Protein AF-A0A928HRP2-F1 (afdb_monomer)

Mean predicted aligned error: 11.02 Å

Foldseek 3Di:
DDDDDDDPPPPPPPDPDDPDDDWAFDDKDDQDWDWDPCVDPVPIWIKGWMWTQTPVGIWIWIDGPNDIDTPDGDD

Sequence (75 aa):
MREARAASGQKEVGGQQAPHSQWRILDFAGPWVIEQHWWDPHSAQRRAWLQIAVDAGAVLVYAEAGQWWEAGSYA

Secondary structure (DSSP, 8-state):
-PPP------------PPP-----EEEEEEEEEEEESTT-TTT-EEEEEEEEEETTEEEEEEEETTEEEEEEEE-

Nearest PDB structures (foldseek):
  4q28-assembly4_D  TM=5.776E-01  e=2.982E+00  Homo sapiens
  6zuk-assembly2_F  TM=5.916E-01  e=9.745E+00  Ralstonia solanacearum
  5elu-assembly1_A  TM=5.168E-01  e=7.690E+00  synthetic construct

Structure (mmCIF, N/CA/C/O backbone):
data_AF-A0A928HRP2-F1
#
_entry.id   AF-A0A928HRP2-F1
#
loop_
_atom_site.group_PDB
_atom_site.id
_atom_site.type_symbol
_atom_site.label_atom_id
_atom_site.label_alt_id
_atom_site.label_comp_id
_atom_site.label_asym_id
_atom_site.label_entity_id
_atom_site.label_seq_id
_atom_site.pdbx_PDB_ins_code
_atom_site.Cartn_x
_atom_site.Cartn_y
_atom_site.Cartn_z
_atom_site.occupancy
_atom_site.B_iso_or_equiv
_atom_site.auth_seq_id
_atom_site.auth_comp_id
_atom_site.auth_asym_id
_atom_site.auth_atom_id
_atom_site.pdbx_PDB_model_num
ATOM 1 N N . MET A 1 1 ? -45.365 13.086 18.750 1.00 39.00 1 MET A N 1
ATOM 2 C CA . MET A 1 1 ? -44.326 14.042 18.311 1.00 39.00 1 MET A CA 1
ATOM 3 C C . MET A 1 1 ? -43.810 13.521 16.975 1.00 39.00 1 MET A C 1
ATOM 5 O O . MET A 1 1 ? -43.427 12.364 16.925 1.00 39.00 1 MET A O 1
ATOM 9 N N . ARG A 1 2 ? -44.012 14.262 15.878 1.00 35.59 2 ARG A N 1
ATOM 10 C CA . ARG A 1 2 ? -43.769 13.796 14.498 1.00 35.59 2 ARG A CA 1
ATOM 11 C C . ARG A 1 2 ? -42.274 13.882 14.177 1.00 35.59 2 ARG A C 1
ATOM 13 O O . ARG A 1 2 ? -41.712 14.965 14.297 1.00 35.59 2 ARG A O 1
ATOM 20 N N . GLU A 1 3 ? -41.663 12.780 13.756 1.00 32.00 3 GLU A N 1
ATOM 21 C CA . GLU A 1 3 ? -40.296 12.774 13.229 1.00 32.00 3 GLU A CA 1
ATOM 22 C C . GLU A 1 3 ? -40.307 13.298 11.789 1.00 32.00 3 GLU A C 1
ATOM 24 O O . GLU A 1 3 ? -40.991 12.770 10.908 1.00 32.00 3 GLU A O 1
ATOM 29 N N . ALA A 1 4 ? -39.593 14.400 11.565 1.00 34.50 4 ALA A N 1
ATOM 30 C CA . ALA A 1 4 ? -39.395 14.980 10.250 1.00 34.50 4 ALA A CA 1
ATOM 31 C C . ALA A 1 4 ? -38.340 14.162 9.493 1.00 34.50 4 ALA A C 1
ATOM 33 O O . ALA A 1 4 ? -37.187 14.064 9.907 1.00 34.50 4 ALA A O 1
ATOM 34 N N . ARG A 1 5 ? -38.744 13.585 8.359 1.00 37.50 5 ARG A N 1
ATOM 35 C CA . ARG A 1 5 ? -37.860 12.937 7.389 1.00 37.50 5 ARG A CA 1
ATOM 36 C C . ARG A 1 5 ? -36.923 13.996 6.798 1.00 37.50 5 ARG A C 1
ATOM 38 O O . ARG A 1 5 ? -37.350 14.799 5.971 1.00 37.50 5 ARG A O 1
ATOM 45 N N . ALA A 1 6 ? -35.662 14.008 7.223 1.00 37.97 6 ALA A N 1
ATOM 46 C CA . ALA A 1 6 ? -34.630 14.820 6.590 1.00 37.97 6 ALA A CA 1
ATOM 47 C C . ALA A 1 6 ? -34.341 14.254 5.192 1.00 37.97 6 ALA A C 1
ATOM 49 O O . ALA A 1 6 ? -33.939 13.100 5.035 1.00 37.97 6 ALA A O 1
ATOM 50 N N . ALA A 1 7 ? -34.610 15.061 4.168 1.00 37.75 7 ALA A N 1
ATOM 51 C CA . ALA A 1 7 ? -34.271 14.763 2.789 1.00 37.75 7 ALA A CA 1
ATOM 52 C C . ALA A 1 7 ? -32.744 14.659 2.655 1.00 37.75 7 ALA A C 1
ATOM 54 O O . ALA A 1 7 ? -32.030 15.646 2.827 1.00 37.75 7 ALA A O 1
ATOM 55 N N . SER A 1 8 ? -32.244 13.459 2.356 1.00 38.94 8 SER A N 1
ATOM 56 C CA . SER A 1 8 ? -3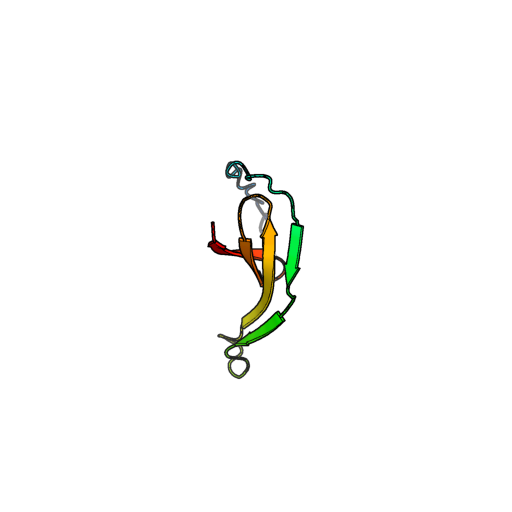0.854 13.256 1.955 1.00 38.94 8 SER A CA 1
ATOM 57 C C . SER A 1 8 ? -30.705 13.772 0.524 1.00 38.94 8 SER A C 1
ATOM 59 O O . SER A 1 8 ? -30.959 13.064 -0.447 1.00 38.94 8 SER A O 1
ATOM 61 N N . GLY A 1 9 ? -30.390 15.059 0.396 1.00 37.12 9 GLY A N 1
ATOM 62 C CA . GLY A 1 9 ? -29.908 15.627 -0.852 1.00 37.12 9 GLY A CA 1
ATOM 63 C C . GLY A 1 9 ? -28.486 15.135 -1.076 1.00 37.12 9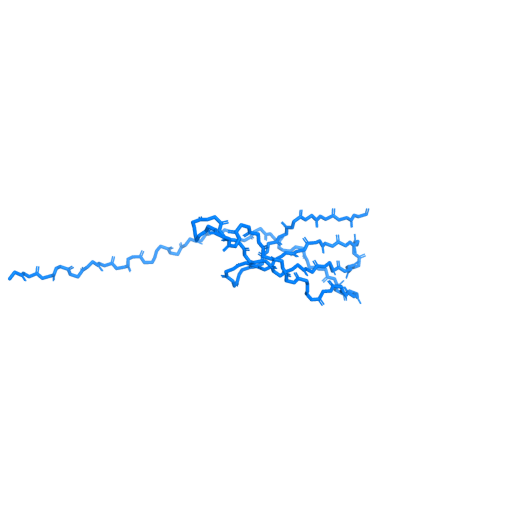 GLY A C 1
ATOM 64 O O . GLY A 1 9 ? -27.540 15.746 -0.583 1.00 37.12 9 GLY A O 1
ATOM 65 N N . GLN A 1 10 ? -28.332 14.022 -1.793 1.00 41.22 10 GLN A N 1
ATOM 66 C CA . GLN A 1 10 ? -27.053 13.668 -2.397 1.00 41.22 10 GLN A CA 1
ATOM 67 C C . GLN A 1 10 ? -26.705 14.772 -3.393 1.00 41.22 10 GLN A C 1
ATOM 69 O O . GLN A 1 10 ? -27.253 14.849 -4.489 1.00 41.22 10 GLN A O 1
ATOM 74 N N . LYS A 1 11 ? -25.820 15.678 -2.981 1.00 42.84 11 LYS A N 1
ATOM 75 C CA . LYS A 1 11 ? -25.175 16.601 -3.901 1.00 42.84 11 LYS A CA 1
ATOM 76 C C . LYS A 1 11 ? -24.135 15.778 -4.649 1.00 42.84 11 LYS A C 1
ATOM 78 O O . LYS A 1 11 ? -23.084 15.474 -4.091 1.00 42.84 11 LYS A O 1
ATOM 83 N N . GLU A 1 12 ? -24.452 15.379 -5.877 1.00 42.50 12 GLU A N 1
ATOM 84 C CA . GLU A 1 12 ? -23.454 14.879 -6.818 1.00 42.50 12 GLU A CA 1
ATOM 85 C C . GLU A 1 12 ? -22.390 15.968 -6.963 1.00 42.50 12 GLU A C 1
ATOM 87 O O . GLU A 1 12 ? -22.608 17.024 -7.564 1.00 42.50 12 GLU A O 1
ATOM 92 N N . VAL A 1 13 ? -21.248 15.762 -6.312 1.00 51.44 13 VAL A N 1
ATOM 93 C CA . VAL A 1 13 ? -20.084 16.616 -6.499 1.00 51.44 13 VAL A CA 1
ATOM 94 C C . VAL A 1 13 ? -19.500 16.207 -7.841 1.00 51.44 13 VAL A C 1
ATOM 96 O O . VAL A 1 13 ? -18.636 15.340 -7.919 1.00 51.44 13 VAL A O 1
ATOM 99 N N . GLY A 1 14 ? -20.014 16.824 -8.906 1.00 42.78 14 GLY A N 1
ATOM 100 C CA . GLY A 1 14 ? -19.374 16.886 -10.214 1.00 42.78 14 GLY A CA 1
ATOM 101 C C . GLY A 1 14 ? -18.073 17.679 -10.111 1.00 42.78 14 GLY A C 1
ATOM 102 O O . GLY A 1 14 ? -17.966 18.791 -10.618 1.00 42.78 14 GLY A O 1
ATOM 103 N N . GLY A 1 15 ? -17.104 17.141 -9.375 1.00 41.16 15 GLY A N 1
ATOM 104 C CA . GLY A 1 15 ? -15.717 17.544 -9.479 1.00 41.16 15 GLY A CA 1
ATOM 105 C C . GLY A 1 15 ? -15.163 16.850 -10.707 1.00 41.16 15 GLY A C 1
ATOM 106 O O . GLY A 1 15 ? -15.131 15.622 -10.748 1.00 41.16 15 GLY A O 1
ATOM 107 N N . GLN A 1 16 ? -14.772 17.629 -11.712 1.00 44.75 16 GLN A N 1
ATOM 108 C CA . GLN A 1 16 ? -13.992 17.145 -12.843 1.00 44.75 16 GLN A CA 1
ATOM 109 C C . GLN A 1 16 ? -12.825 16.318 -12.281 1.00 44.75 16 GLN A C 1
ATOM 111 O O . GLN A 1 16 ? -11.926 16.877 -11.651 1.00 44.75 16 GLN A O 1
ATOM 116 N N . GLN A 1 17 ? -12.870 14.991 -12.431 1.00 50.91 17 GLN A N 1
ATOM 117 C CA . GLN A 1 17 ? -11.737 14.141 -12.080 1.00 50.91 17 GLN A CA 1
ATOM 118 C C . GLN A 1 17 ? -10.567 14.630 -12.932 1.00 50.91 17 GLN A C 1
ATOM 120 O O . GLN A 1 17 ? -10.679 14.698 -14.159 1.00 50.91 17 GLN A O 1
ATOM 125 N N . ALA A 1 18 ? -9.486 15.070 -12.280 1.00 52.84 18 ALA A N 1
ATOM 126 C CA . ALA A 1 18 ? -8.263 15.425 -12.983 1.00 52.84 18 ALA A CA 1
ATOM 127 C C . ALA A 1 18 ? -7.888 14.249 -13.901 1.00 52.84 18 ALA A C 1
ATOM 129 O O . ALA A 1 18 ? -8.101 13.101 -13.501 1.00 52.84 18 ALA A O 1
ATOM 130 N N . PRO A 1 19 ? -7.391 14.499 -15.124 1.00 54.69 19 PRO A N 1
ATOM 131 C CA . PRO A 1 19 ? -7.038 13.420 -16.035 1.00 54.69 19 PRO A CA 1
ATOM 132 C C . PRO A 1 19 ? -6.106 12.447 -15.312 1.00 54.69 19 PRO A C 1
ATOM 134 O O . PRO A 1 19 ? -5.017 12.823 -14.882 1.00 54.69 19 PRO A O 1
ATOM 137 N N . HIS A 1 20 ? -6.567 11.211 -15.125 1.00 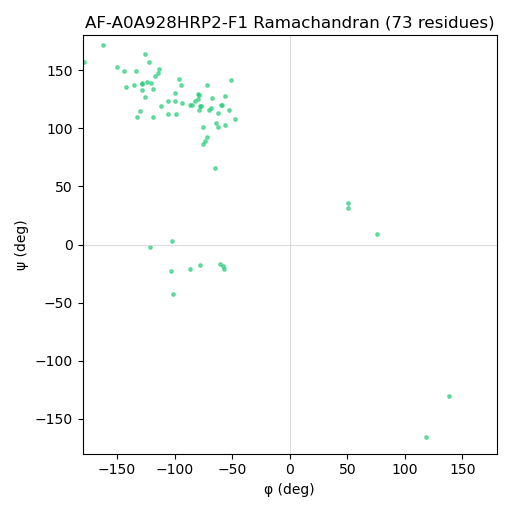63.75 20 HIS A N 1
ATOM 138 C CA . HIS A 1 20 ? -5.740 10.173 -14.538 1.00 63.75 20 HIS A CA 1
ATOM 139 C C . HIS A 1 20 ? -4.670 9.816 -15.564 1.00 63.75 20 HIS A C 1
ATOM 141 O O . HIS A 1 20 ? -4.982 9.325 -16.650 1.00 63.75 20 HIS A O 1
ATOM 147 N N . SER A 1 21 ? -3.408 10.071 -15.232 1.00 71.94 21 SER A N 1
ATOM 148 C CA . SER A 1 21 ? -2.299 9.476 -15.968 1.00 71.94 21 SER A CA 1
ATOM 149 C C . SER A 1 21 ? -2.430 7.960 -15.858 1.00 71.94 21 SER A C 1
ATOM 151 O O . SER A 1 21 ? -2.469 7.411 -14.757 1.00 71.94 21 SER A O 1
ATOM 153 N N . GLN A 1 22 ? -2.560 7.281 -16.995 1.00 84.38 22 GLN A N 1
ATOM 154 C CA . GLN A 1 22 ? -2.574 5.827 -17.030 1.00 84.38 22 GLN A CA 1
ATOM 155 C C . GLN A 1 22 ? -1.130 5.336 -17.117 1.00 84.38 22 GLN A C 1
ATOM 157 O O . GLN A 1 22 ? -0.429 5.650 -18.076 1.00 84.38 22 GLN A O 1
ATOM 162 N N . TRP A 1 23 ? -0.707 4.552 -16.130 1.00 92.00 23 TRP A N 1
ATOM 163 C CA . TRP A 1 23 ? 0.605 3.909 -16.117 1.00 92.00 23 TRP A CA 1
ATOM 164 C C . TRP A 1 23 ? 0.477 2.399 -16.223 1.00 92.00 23 TRP A C 1
ATOM 166 O O . TRP A 1 23 ? -0.503 1.804 -15.756 1.00 92.00 23 TRP A O 1
ATOM 176 N N . ARG A 1 24 ? 1.487 1.759 -16.810 1.00 95.75 24 ARG A N 1
ATOM 177 C CA . ARG A 1 24 ? 1.584 0.302 -16.800 1.00 95.75 24 ARG A CA 1
ATOM 178 C C . ARG A 1 24 ? 2.247 -0.146 -15.505 1.00 95.75 24 ARG A C 1
ATOM 180 O O . ARG A 1 24 ? 3.404 0.179 -15.268 1.00 95.75 24 ARG A O 1
ATOM 187 N N . ILE A 1 25 ? 1.537 -0.945 -14.710 1.00 96.50 25 ILE A N 1
ATOM 188 C CA . ILE A 1 25 ? 2.123 -1.629 -13.550 1.00 96.50 25 ILE A CA 1
ATOM 189 C C . ILE A 1 25 ? 3.113 -2.681 -14.055 1.00 96.50 25 ILE A C 1
ATOM 191 O O . ILE A 1 25 ? 2.764 -3.518 -14.893 1.00 96.50 25 ILE A O 1
ATOM 195 N N . LEU A 1 26 ? 4.343 -2.616 -13.553 1.00 98.19 26 LEU A N 1
ATOM 196 C CA . LEU A 1 26 ? 5.414 -3.555 -13.869 1.00 98.19 26 LEU A CA 1
ATOM 197 C C . LEU A 1 26 ? 5.604 -4.583 -12.754 1.00 98.19 26 LEU A C 1
ATOM 199 O O . LEU A 1 26 ? 5.759 -5.764 -13.048 1.00 98.19 26 LEU A O 1
ATOM 203 N N . ASP A 1 27 ? 5.569 -4.134 -11.499 1.00 98.31 27 ASP A N 1
ATOM 204 C CA . ASP A 1 27 ? 5.707 -4.973 -10.306 1.00 98.31 27 ASP A CA 1
ATOM 205 C C . ASP A 1 27 ? 5.183 -4.229 -9.064 1.00 98.31 27 ASP A C 1
ATOM 207 O O . ASP A 1 27 ? 4.876 -3.033 -9.127 1.00 98.31 27 ASP A O 1
ATOM 211 N N . PHE A 1 28 ? 5.087 -4.909 -7.923 1.00 97.88 28 PHE A N 1
ATOM 212 C CA . PHE A 1 28 ? 4.746 -4.284 -6.649 1.00 97.88 28 PHE A CA 1
ATOM 213 C C . PHE A 1 28 ? 5.374 -4.997 -5.448 1.00 97.88 28 PHE A C 1
ATOM 215 O O . PHE A 1 28 ? 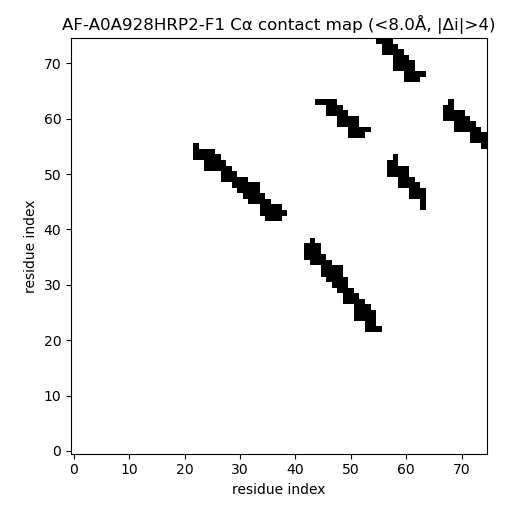5.585 -6.207 -5.440 1.00 97.88 28 PHE A O 1
ATOM 222 N N . ALA A 1 29 ? 5.589 -4.237 -4.377 1.00 98.06 29 ALA A N 1
ATOM 223 C CA . ALA A 1 29 ? 5.955 -4.750 -3.064 1.00 98.06 29 ALA A CA 1
ATOM 224 C C . ALA A 1 29 ? 4.880 -4.371 -2.029 1.00 98.06 29 ALA A C 1
ATOM 226 O O . ALA A 1 29 ? 4.426 -3.225 -1.989 1.00 98.06 29 ALA A O 1
ATOM 227 N N . GLY A 1 30 ? 4.467 -5.336 -1.197 1.00 95.81 30 GLY A N 1
ATOM 228 C CA . GLY A 1 30 ? 3.400 -5.187 -0.195 1.00 95.81 30 GLY A CA 1
ATOM 229 C C . GLY A 1 30 ? 2.203 -6.133 -0.427 1.00 95.81 30 GLY A C 1
ATOM 230 O O . GLY A 1 30 ? 2.327 -7.082 -1.205 1.00 95.81 30 GLY A O 1
ATOM 231 N N . PRO A 1 31 ? 1.046 -5.904 0.237 1.00 94.62 31 PRO A N 1
ATOM 232 C CA . PRO A 1 31 ? 0.772 -4.822 1.187 1.00 94.62 31 PRO A CA 1
ATOM 233 C C . PRO A 1 31 ? 1.477 -4.986 2.536 1.00 94.62 31 PRO A C 1
ATOM 235 O O . PRO A 1 31 ? 1.432 -6.054 3.146 1.00 94.62 31 PRO A O 1
ATOM 238 N N . TRP A 1 32 ? 2.028 -3.892 3.063 1.00 97.50 32 TRP A N 1
ATOM 239 C CA . TRP A 1 32 ? 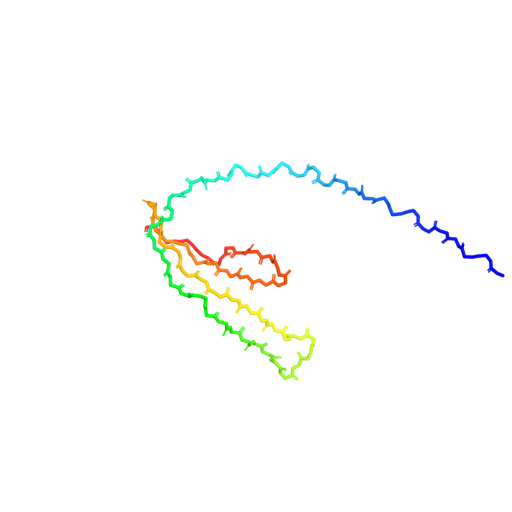2.474 -3.808 4.455 1.00 97.50 32 TRP A CA 1
ATOM 240 C C . TRP A 1 32 ? 1.413 -3.114 5.300 1.00 97.50 32 TRP A C 1
ATOM 242 O O . TRP A 1 32 ? 1.150 -1.923 5.129 1.00 97.50 32 TRP A O 1
ATOM 252 N N . VAL A 1 33 ? 0.787 -3.857 6.210 1.00 96.88 33 VAL A N 1
ATOM 253 C CA . VAL A 1 33 ? -0.186 -3.290 7.148 1.00 96.88 33 VAL A CA 1
ATOM 254 C C . VAL A 1 33 ? 0.558 -2.669 8.324 1.00 96.88 33 VAL A C 1
ATOM 256 O O . VAL A 1 33 ? 1.329 -3.348 8.996 1.00 96.88 33 VAL A O 1
ATOM 259 N N . ILE A 1 34 ? 0.313 -1.385 8.570 1.00 97.06 34 ILE A N 1
ATOM 260 C CA . ILE A 1 34 ? 0.898 -0.624 9.673 1.00 97.06 34 ILE A CA 1
ATOM 261 C C . ILE A 1 34 ? -0.233 0.006 10.483 1.00 97.06 34 ILE A C 1
ATOM 263 O O . ILE A 1 34 ? -1.085 0.714 9.939 1.00 97.06 34 ILE A O 1
ATOM 267 N N . GLU A 1 35 ? -0.211 -0.245 11.790 1.00 96.56 35 GLU A N 1
ATOM 268 C CA . GLU A 1 35 ? -1.104 0.372 12.767 1.00 96.56 35 GLU A CA 1
ATOM 269 C C . GLU A 1 35 ? -0.331 1.410 13.585 1.00 96.56 35 GLU A C 1
ATOM 271 O O . GLU A 1 35 ? 0.695 1.107 14.194 1.00 96.56 35 GLU A O 1
ATOM 276 N N . GLN A 1 36 ? -0.815 2.649 13.585 1.00 96.50 36 GLN A N 1
ATOM 277 C CA . GLN A 1 36 ? -0.249 3.766 14.340 1.00 96.50 36 GLN A CA 1
ATOM 278 C C . GLN A 1 36 ? -1.244 4.215 15.403 1.00 96.50 36 GLN A C 1
ATOM 280 O O . GLN A 1 36 ? -2.452 4.131 15.190 1.00 96.50 36 GLN A O 1
ATOM 285 N N . HIS A 1 37 ? -0.732 4.689 16.541 1.00 96.69 37 HIS A N 1
ATOM 286 C CA . HIS A 1 37 ? -1.537 5.173 17.671 1.00 96.69 37 HIS A CA 1
ATOM 287 C C . HIS A 1 37 ? -2.642 4.202 18.118 1.00 96.69 37 HIS A C 1
ATOM 289 O O . HIS A 1 37 ? -3.689 4.617 18.600 1.00 96.69 37 HIS A O 1
ATOM 295 N N . TRP A 1 38 ? -2.418 2.894 17.971 1.00 95.38 38 TRP A N 1
ATOM 296 C CA . TRP A 1 38 ? -3.417 1.854 18.247 1.00 95.38 38 TRP A CA 1
ATOM 297 C C . TRP A 1 38 ? -3.952 1.876 19.691 1.00 95.38 38 TRP A C 1
ATOM 299 O O . TRP A 1 38 ? -5.009 1.317 19.969 1.00 95.38 38 TRP A O 1
ATOM 309 N N . TRP A 1 39 ? -3.233 2.525 20.610 1.00 94.88 39 TRP A N 1
ATOM 310 C CA . TRP A 1 39 ? -3.623 2.695 22.009 1.00 94.88 39 TRP A CA 1
ATOM 311 C C . TRP A 1 39 ? -4.678 3.788 22.238 1.00 94.88 39 TRP A C 1
ATOM 313 O O . TRP A 1 39 ? -5.295 3.805 23.301 1.00 94.88 39 TRP A O 1
ATOM 323 N N . ASP A 1 40 ? -4.884 4.702 21.287 1.00 96.94 40 ASP A N 1
ATOM 324 C CA . ASP A 1 40 ? -5.874 5.774 21.379 1.00 96.94 40 ASP A CA 1
ATOM 325 C C . ASP A 1 40 ? -6.907 5.642 20.247 1.00 96.94 40 ASP A C 1
ATOM 327 O O . ASP A 1 40 ? -6.600 5.940 19.091 1.00 96.94 40 ASP A O 1
ATOM 331 N N . PRO A 1 41 ? -8.161 5.268 20.561 1.00 91.12 41 PRO A N 1
ATOM 332 C CA . PRO A 1 41 ? -9.216 5.115 19.562 1.00 91.12 41 PRO A CA 1
ATOM 333 C C . PRO A 1 41 ? -9.491 6.366 18.715 1.00 91.12 41 PRO A C 1
ATOM 335 O O . PRO A 1 41 ? -10.073 6.243 17.642 1.00 91.12 41 PRO A O 1
ATOM 338 N N . HIS A 1 42 ? -9.111 7.561 19.181 1.00 95.56 42 HIS A N 1
ATOM 339 C CA . HIS A 1 42 ? -9.373 8.822 18.479 1.00 95.56 42 HIS A CA 1
ATOM 340 C C . HIS A 1 42 ? -8.284 9.162 17.456 1.00 95.56 42 HIS A C 1
ATOM 342 O O . HIS A 1 42 ? -8.533 9.946 16.541 1.00 95.56 42 HIS A O 1
ATOM 348 N N . SER A 1 43 ? -7.090 8.582 17.597 1.00 95.50 43 SER A N 1
ATOM 349 C CA . SER A 1 43 ? -5.944 8.827 16.715 1.00 95.50 43 SER A CA 1
ATOM 350 C C . SER A 1 43 ? -5.407 7.567 16.033 1.00 95.50 43 SER A C 1
ATOM 352 O O . SER A 1 43 ? -4.496 7.679 15.204 1.00 95.50 43 SER A O 1
ATOM 354 N N . ALA A 1 44 ? -5.987 6.399 16.339 1.00 95.50 44 ALA A N 1
ATOM 355 C CA . ALA A 1 44 ? -5.661 5.118 15.732 1.00 95.50 44 ALA A CA 1
ATOM 356 C C . ALA A 1 44 ? -5.815 5.169 14.207 1.00 95.50 44 ALA A C 1
ATOM 358 O O . ALA A 1 44 ? -6.860 5.542 13.673 1.00 95.50 44 ALA A O 1
ATOM 359 N N . GLN A 1 45 ? -4.765 4.756 13.504 1.00 95.69 45 GLN A N 1
ATOM 360 C CA . GLN A 1 45 ? -4.719 4.690 12.045 1.00 95.69 45 GLN A CA 1
ATOM 361 C C . GLN A 1 45 ? -4.264 3.307 11.621 1.00 95.69 45 GLN A C 1
ATOM 363 O O . GLN A 1 45 ? -3.322 2.754 12.192 1.00 95.69 45 GLN A O 1
ATOM 368 N N . ARG A 1 46 ? -4.893 2.767 10.579 1.00 96.31 46 ARG A N 1
ATOM 369 C CA . ARG A 1 46 ? -4.549 1.462 10.015 1.00 96.31 46 ARG A CA 1
ATOM 370 C C . ARG A 1 46 ? -4.447 1.583 8.508 1.00 96.31 46 ARG A C 1
ATOM 372 O O . ARG A 1 46 ? -5.454 1.746 7.822 1.00 96.31 46 ARG A O 1
ATOM 379 N N . ARG A 1 47 ? -3.219 1.488 8.006 1.00 97.88 47 ARG A N 1
ATOM 380 C CA . ARG A 1 47 ? -2.891 1.689 6.593 1.00 97.88 47 ARG A CA 1
ATOM 381 C C . ARG A 1 47 ? -2.261 0.440 6.007 1.00 97.88 47 ARG A C 1
ATOM 383 O O . ARG A 1 47 ? -1.422 -0.180 6.654 1.00 97.88 47 ARG A O 1
ATOM 390 N N . ALA A 1 48 ? -2.638 0.092 4.783 1.00 98.12 48 ALA A N 1
ATOM 391 C CA . ALA A 1 48 ? -1.960 -0.931 3.993 1.00 98.12 48 ALA A CA 1
ATOM 392 C C . ALA A 1 48 ? -1.145 -0.255 2.888 1.00 98.12 48 ALA A C 1
ATOM 394 O O . ALA A 1 48 ? -1.721 0.342 1.984 1.00 98.12 48 ALA A O 1
ATOM 395 N N . TRP A 1 49 ? 0.177 -0.332 2.972 1.00 98.31 49 TRP A N 1
ATOM 396 C CA . TRP A 1 49 ? 1.106 0.344 2.067 1.00 98.31 49 TRP A CA 1
ATOM 397 C C . TRP A 1 49 ? 1.542 -0.569 0.923 1.00 98.31 49 TRP A C 1
ATOM 399 O O . TRP A 1 49 ? 1.867 -1.730 1.169 1.00 98.31 49 TRP A O 1
ATOM 409 N N . LEU A 1 50 ? 1.597 -0.041 -0.300 1.00 98.12 50 LEU A N 1
ATOM 410 C CA . LEU A 1 50 ? 2.202 -0.686 -1.469 1.00 98.12 50 LEU A CA 1
ATOM 411 C C . LEU A 1 50 ? 3.188 0.271 -2.133 1.00 98.12 50 LEU A C 1
ATOM 413 O O . LEU A 1 50 ? 2.867 1.438 -2.352 1.00 98.12 50 LEU A O 1
ATOM 417 N N . GLN A 1 51 ? 4.337 -0.251 -2.547 1.00 98.38 51 GLN A N 1
ATOM 418 C CA . GLN A 1 51 ? 5.176 0.407 -3.543 1.00 98.38 51 GLN A CA 1
ATOM 419 C C . GLN A 1 51 ? 4.927 -0.259 -4.896 1.00 98.38 51 GLN A C 1
ATOM 421 O O . GLN A 1 51 ? 5.066 -1.474 -5.019 1.00 98.38 51 GLN A O 1
ATOM 426 N N . ILE A 1 52 ? 4.537 0.526 -5.896 1.00 97.81 52 ILE A N 1
ATOM 427 C CA . ILE A 1 52 ? 4.181 0.048 -7.233 1.00 97.81 52 ILE A CA 1
ATOM 428 C C . ILE A 1 52 ? 5.247 0.542 -8.204 1.00 97.81 52 ILE A C 1
ATOM 430 O O . ILE A 1 52 ? 5.430 1.750 -8.349 1.00 97.81 52 ILE A O 1
ATOM 434 N N . ALA A 1 53 ? 5.938 -0.378 -8.871 1.00 98.12 53 ALA A N 1
ATOM 435 C CA . ALA A 1 53 ? 6.798 -0.044 -9.996 1.00 98.12 53 ALA A CA 1
ATOM 436 C C . ALA A 1 53 ? 5.928 0.143 -11.243 1.00 98.12 53 ALA A C 1
ATOM 438 O O . ALA A 1 53 ? 5.096 -0.710 -11.572 1.00 98.12 53 ALA A O 1
ATOM 439 N N . VAL A 1 54 ? 6.123 1.256 -11.939 1.00 96.69 54 VAL A N 1
ATOM 440 C CA . VAL A 1 54 ? 5.405 1.613 -13.161 1.00 96.69 54 VAL A CA 1
ATOM 441 C C . VAL A 1 54 ? 6.383 1.927 -14.289 1.00 96.69 54 VAL A C 1
ATOM 443 O O . VAL A 1 54 ? 7.566 2.161 -14.065 1.00 96.69 54 VAL A O 1
ATOM 446 N N . ASP A 1 55 ? 5.900 1.948 -15.526 1.00 96.19 55 ASP A N 1
ATOM 447 C CA . ASP A 1 55 ? 6.709 2.293 -16.702 1.00 96.19 55 ASP A CA 1
ATOM 448 C C . ASP A 1 55 ? 7.310 3.710 -16.678 1.00 96.19 55 ASP A C 1
ATOM 450 O O . ASP A 1 55 ? 8.272 3.971 -17.398 1.00 96.19 55 ASP A O 1
ATOM 454 N N . ALA A 1 56 ? 6.798 4.593 -15.819 1.00 93.69 56 ALA A N 1
ATOM 455 C CA . ALA A 1 56 ? 7.306 5.945 -15.598 1.00 93.69 56 ALA A CA 1
ATOM 456 C C . ALA A 1 56 ? 8.152 6.124 -14.314 1.00 93.69 56 ALA A C 1
ATOM 458 O O . ALA A 1 56 ? 8.531 7.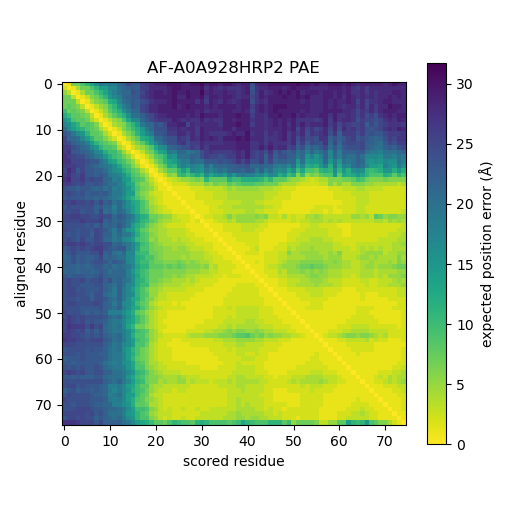254 -14.016 1.00 93.69 56 ALA A O 1
ATOM 459 N N . GLY A 1 57 ? 8.422 5.061 -13.541 1.00 95.88 57 GLY A N 1
ATOM 460 C CA . GLY A 1 57 ? 9.121 5.146 -12.251 1.00 95.88 57 GLY A CA 1
ATOM 461 C C . GLY A 1 57 ? 8.495 4.253 -11.174 1.00 95.88 57 GLY A C 1
ATOM 462 O O . GLY A 1 57 ? 8.240 3.071 -11.397 1.00 95.88 57 GLY A O 1
ATOM 463 N N . ALA A 1 58 ? 8.233 4.797 -9.990 1.00 96.94 58 ALA A N 1
ATOM 464 C CA . ALA A 1 58 ? 7.539 4.102 -8.912 1.00 96.94 58 ALA A CA 1
ATOM 465 C C . ALA A 1 58 ? 6.637 5.045 -8.111 1.00 96.94 58 ALA A C 1
ATOM 467 O O . ALA A 1 58 ? 6.952 6.218 -7.930 1.00 96.94 58 ALA A O 1
ATOM 468 N N . VAL A 1 59 ? 5.541 4.517 -7.570 1.00 97.00 59 VAL A N 1
ATOM 469 C CA . VAL A 1 59 ? 4.609 5.267 -6.718 1.00 97.00 59 VAL A CA 1
ATOM 470 C C . VAL A 1 59 ? 4.363 4.508 -5.425 1.00 97.00 59 VAL A C 1
ATOM 472 O O . VAL A 1 59 ? 4.120 3.301 -5.426 1.00 97.00 59 VAL A O 1
ATOM 475 N N . LEU A 1 60 ? 4.447 5.218 -4.305 1.00 97.75 60 LEU A N 1
ATOM 476 C CA . LEU A 1 60 ? 4.080 4.716 -2.991 1.00 97.75 60 LEU A CA 1
ATOM 477 C C . LEU A 1 60 ? 2.632 5.105 -2.709 1.00 97.75 60 LEU A C 1
ATOM 479 O O . LEU A 1 60 ? 2.291 6.288 -2.683 1.00 97.75 60 LEU A O 1
ATOM 483 N N . VAL A 1 61 ? 1.792 4.108 -2.459 1.00 97.56 61 VAL A N 1
ATOM 484 C CA . VAL A 1 61 ? 0.379 4.290 -2.124 1.00 97.56 61 VAL A CA 1
ATOM 485 C C . VAL A 1 61 ? 0.056 3.651 -0.781 1.00 97.56 61 VAL A C 1
ATOM 487 O O . VAL A 1 61 ? 0.727 2.714 -0.340 1.00 97.56 61 VAL A O 1
ATOM 490 N N . TYR A 1 62 ? -1.008 4.118 -0.139 1.00 98.25 62 TYR A N 1
ATOM 491 C CA . TYR A 1 62 ? -1.619 3.407 0.977 1.00 98.25 62 TYR A CA 1
ATOM 492 C C . TYR A 1 62 ? -3.135 3.342 0.841 1.00 98.25 62 TYR A C 1
ATOM 494 O O . TYR A 1 62 ? -3.767 4.248 0.301 1.00 98.25 62 TYR A O 1
ATOM 502 N N . ALA A 1 63 ? -3.714 2.264 1.361 1.00 97.88 63 ALA A N 1
ATOM 503 C CA . ALA A 1 63 ? -5.146 2.134 1.552 1.00 97.88 63 ALA A CA 1
ATOM 504 C C . ALA A 1 63 ? -5.520 2.422 3.012 1.00 97.88 63 ALA A C 1
ATOM 506 O O . ALA A 1 63 ? -4.939 1.840 3.932 1.00 97.88 63 ALA A O 1
ATOM 507 N N . GLU A 1 64 ? -6.511 3.286 3.219 1.00 96.56 64 GLU A N 1
ATOM 508 C CA . GLU A 1 64 ? -7.119 3.598 4.516 1.00 96.56 64 GLU A CA 1
ATOM 509 C C . GLU A 1 64 ? -8.627 3.796 4.325 1.00 96.56 64 GLU A C 1
ATOM 511 O O . GLU A 1 64 ? -9.052 4.419 3.355 1.00 96.56 64 GLU A O 1
ATOM 516 N N . ALA A 1 65 ? -9.444 3.224 5.217 1.00 92.31 65 ALA A N 1
ATOM 517 C CA . ALA A 1 65 ? -10.910 3.308 5.154 1.00 92.31 65 ALA A CA 1
ATOM 518 C C . ALA A 1 65 ? -11.521 2.927 3.780 1.00 92.31 65 ALA A C 1
ATOM 520 O O . ALA A 1 65 ? -12.518 3.499 3.345 1.00 92.31 65 ALA A O 1
ATOM 521 N N . GLY A 1 66 ? -10.921 1.949 3.087 1.00 92.25 66 GLY A N 1
ATOM 522 C CA . GLY A 1 66 ? -11.377 1.489 1.767 1.00 92.25 66 GLY A CA 1
ATOM 523 C C . GLY A 1 66 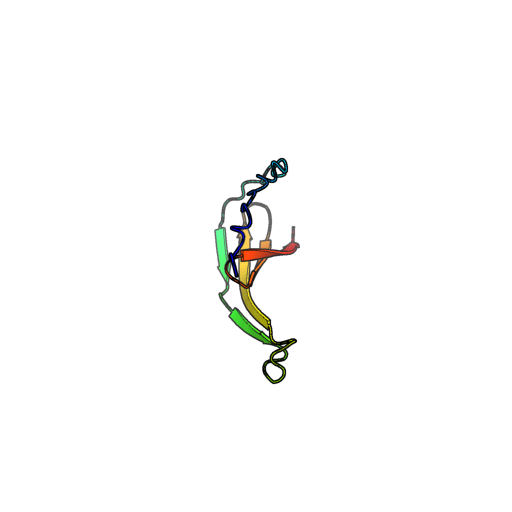? -11.027 2.427 0.606 1.00 92.25 66 GLY A C 1
ATOM 524 O O . GLY A 1 66 ? -11.500 2.209 -0.507 1.00 92.25 66 GLY A O 1
ATOM 525 N N . GLN A 1 67 ? -10.203 3.449 0.845 1.00 96.31 67 GLN A N 1
ATOM 526 C CA . GLN A 1 67 ? -9.757 4.414 -0.157 1.00 96.31 67 GLN A CA 1
ATOM 527 C C . GLN A 1 67 ? -8.245 4.342 -0.353 1.00 96.31 67 GLN A C 1
ATOM 529 O O . GLN A 1 67 ? -7.508 4.111 0.604 1.00 96.31 67 GLN A O 1
ATOM 534 N N . TRP A 1 68 ? -7.796 4.556 -1.590 1.00 95.31 68 TRP A N 1
ATOM 535 C CA . TRP A 1 68 ? -6.380 4.625 -1.947 1.00 95.31 68 TRP A CA 1
ATOM 536 C C . TRP A 1 68 ? -5.893 6.067 -1.983 1.00 95.31 68 TRP A C 1
ATOM 538 O O . TRP A 1 68 ? -6.592 6.956 -2.469 1.00 95.31 68 TRP A O 1
ATOM 548 N N . TRP A 1 69 ? -4.665 6.260 -1.522 1.00 96.44 69 TRP A N 1
ATOM 549 C CA . TRP A 1 69 ? -3.998 7.549 -1.451 1.00 96.44 69 TRP A CA 1
ATOM 550 C C . TRP A 1 69 ? -2.571 7.415 -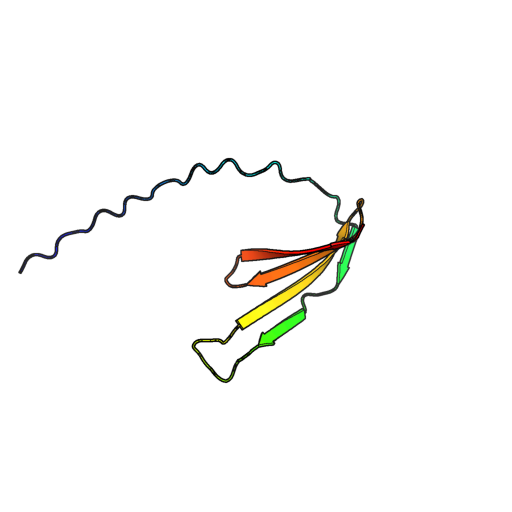1.965 1.00 96.44 69 TRP A C 1
ATOM 552 O O . TRP A 1 69 ? -1.874 6.460 -1.620 1.00 96.44 69 TRP A O 1
ATOM 562 N N . GLU A 1 70 ? -2.121 8.383 -2.759 1.00 95.75 70 GLU A N 1
ATOM 563 C CA . GLU A 1 70 ? -0.709 8.526 -3.102 1.00 95.75 70 GLU A CA 1
ATOM 564 C C . GLU A 1 70 ? 0.035 9.183 -1.934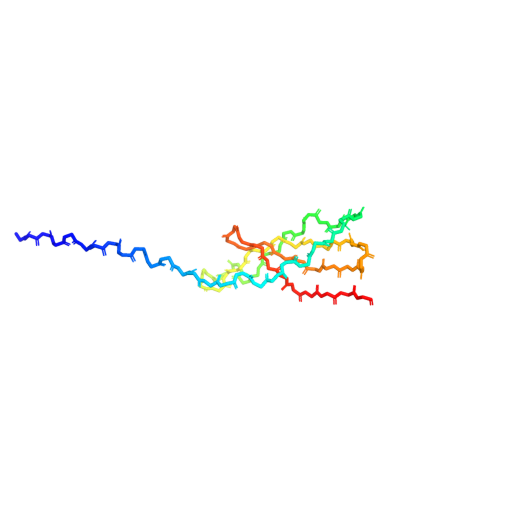 1.00 95.75 70 GLU A C 1
ATOM 566 O O . GLU A 1 70 ? -0.381 10.222 -1.420 1.00 95.75 70 GLU A O 1
ATOM 571 N N . ALA A 1 71 ? 1.135 8.569 -1.507 1.00 96.62 71 ALA A N 1
ATOM 572 C CA . ALA A 1 71 ? 2.042 9.121 -0.506 1.00 96.62 71 ALA A CA 1
ATOM 573 C C . ALA A 1 71 ? 3.320 9.702 -1.120 1.00 96.62 71 ALA A C 1
ATOM 575 O O . ALA A 1 71 ? 3.961 10.547 -0.496 1.00 96.62 71 ALA A O 1
ATOM 576 N N . GLY A 1 72 ? 3.698 9.259 -2.320 1.00 96.50 72 GLY A N 1
ATOM 577 C CA . GLY A 1 72 ? 4.833 9.813 -3.046 1.00 96.50 72 GLY A CA 1
ATOM 578 C C . GLY A 1 72 ? 5.050 9.160 -4.405 1.00 96.50 72 GLY A C 1
ATOM 579 O O . GLY A 1 72 ? 4.675 8.009 -4.617 1.00 96.50 72 GLY A O 1
ATOM 580 N N . SER A 1 73 ? 5.715 9.899 -5.288 1.00 94.94 73 SER A N 1
ATOM 581 C CA . SER A 1 73 ? 6.110 9.474 -6.631 1.00 94.94 73 SER A CA 1
ATOM 582 C C . SER A 1 73 ? 7.622 9.625 -6.805 1.00 94.94 73 SER A C 1
ATOM 584 O O . SER A 1 73 ? 8.214 10.601 -6.341 1.00 94.94 73 SER A O 1
ATOM 586 N N . TYR A 1 74 ? 8.240 8.654 -7.471 1.00 93.75 74 TYR A N 1
ATOM 587 C CA . TYR A 1 74 ? 9.683 8.531 -7.668 1.00 93.75 74 TYR A CA 1
ATOM 588 C C . TYR A 1 74 ? 9.943 8.286 -9.160 1.00 93.75 74 TYR A C 1
ATOM 590 O O . TYR A 1 74 ? 9.518 7.258 -9.682 1.00 93.75 74 TYR A O 1
ATOM 598 N N . ALA A 1 75 ? 10.598 9.231 -9.838 1.00 87.12 75 ALA A N 1
ATOM 599 C CA . ALA A 1 75 ? 10.902 9.194 -11.274 1.00 87.12 75 ALA A CA 1
ATOM 600 C C . ALA A 1 75 ? 12.411 9.105 -11.529 1.00 87.12 75 ALA A C 1
ATOM 602 O O . ALA A 1 75 ? 13.173 9.632 -10.683 1.00 87.12 75 ALA A O 1
#

Radius of gyration: 18.78 Å; Cα contacts (8 Å, |Δi|>4): 110; chains: 1; bounding box: 55×23×39 Å

pLDDT: mean 81.46, std 23.82, range [32.0, 98.38]

Solvent-accessible surface area (backbone atoms only — not comparable to full-atom values): 4879 Å² total; per-residue (Å²): 136,87,83,79,84,78,81,82,76,80,74,81,77,84,64,81,74,71,85,75,82,86,72,54,78,74,49,72,49,73,76,46,76,47,76,42,55,75,91,38,88,92,65,46,43,64,36,36,33,35,42,36,34,33,80,78,37,36,38,35,33,33,36,44,96,94,40,79,43,81,78,48,78,49,115